Protein AF-A0A1H8TSD6-F1 (afdb_monomer_lite)

Radius of gyration: 18.01 Å; chains: 1; bounding box: 39×20×49 Å

Organism: NCBI:txid310780

Structure (mmCIF, N/CA/C/O backbone):
data_AF-A0A1H8TSD6-F1
#
_entry.id   AF-A0A1H8TSD6-F1
#
loop_
_atom_site.group_PDB
_atom_site.id
_atom_site.type_symbol
_atom_site.label_atom_id
_atom_site.label_alt_id
_atom_site.label_comp_id
_atom_site.label_asym_id
_atom_site.label_entity_id
_atom_site.label_seq_id
_atom_site.pdbx_PDB_ins_code
_atom_site.Cartn_x
_atom_site.Cartn_y
_atom_site.Cartn_z
_atom_site.occupancy
_atom_site.B_iso_or_equiv
_atom_site.auth_seq_id
_atom_site.auth_comp_id
_atom_site.auth_asym_id
_atom_site.auth_atom_id
_atom_site.pdbx_PDB_model_num
ATOM 1 N N . MET A 1 1 ? -8.506 13.997 0.510 1.00 61.66 1 MET A N 1
ATOM 2 C CA . MET A 1 1 ? -8.983 13.656 1.871 1.00 61.66 1 MET A CA 1
ATOM 3 C C . MET A 1 1 ? -8.190 12.451 2.365 1.00 61.66 1 MET A C 1
ATOM 5 O O . MET A 1 1 ? -8.134 11.471 1.638 1.00 61.66 1 MET A O 1
ATOM 9 N N . ILE A 1 2 ? -7.524 12.527 3.524 1.00 79.81 2 ILE A N 1
ATOM 10 C CA . ILE A 1 2 ? -6.773 11.394 4.104 1.00 79.81 2 ILE A CA 1
ATOM 11 C C . ILE A 1 2 ? -7.647 10.762 5.188 1.00 79.81 2 ILE A C 1
ATOM 13 O O . ILE A 1 2 ? -7.967 11.424 6.171 1.00 79.81 2 ILE A O 1
ATOM 17 N N . ILE A 1 3 ? -8.033 9.499 5.005 1.00 83.50 3 ILE A N 1
ATOM 18 C CA . ILE A 1 3 ? -8.825 8.748 5.985 1.00 83.50 3 ILE A CA 1
ATOM 19 C C . ILE A 1 3 ? -7.869 7.910 6.838 1.00 83.50 3 ILE A C 1
ATOM 21 O O . ILE A 1 3 ? -7.060 7.139 6.315 1.00 83.50 3 ILE A O 1
ATOM 25 N N . THR A 1 4 ? -7.938 8.077 8.157 1.00 89.44 4 THR A N 1
ATOM 26 C CA . THR A 1 4 ? -7.148 7.314 9.132 1.00 89.44 4 THR A CA 1
ATOM 27 C C . THR A 1 4 ? -8.067 6.602 10.117 1.00 89.44 4 THR A C 1
ATOM 29 O O . THR A 1 4 ? -9.180 7.051 10.390 1.00 89.44 4 THR A O 1
ATOM 32 N N . GLY A 1 5 ? -7.608 5.463 10.639 1.00 91.88 5 GLY A N 1
ATOM 33 C CA . GLY A 1 5 ? -8.362 4.712 11.638 1.00 91.88 5 GLY A CA 1
ATOM 34 C C . GLY A 1 5 ? -8.467 5.464 12.968 1.00 91.88 5 GLY A C 1
ATOM 35 O O . GLY A 1 5 ? -7.526 6.136 13.397 1.00 91.88 5 GLY A O 1
ATOM 36 N N . ARG A 1 6 ? -9.606 5.322 13.651 1.00 94.06 6 ARG A N 1
ATOM 37 C CA . ARG A 1 6 ? -9.822 5.851 15.004 1.00 94.06 6 ARG A CA 1
ATOM 38 C C . ARG A 1 6 ? -9.126 4.974 16.039 1.00 94.06 6 ARG A C 1
ATOM 40 O O . ARG A 1 6 ? -9.162 3.751 15.956 1.00 94.06 6 ARG A O 1
ATOM 47 N N . LYS A 1 7 ? -8.516 5.589 17.050 1.00 94.56 7 LYS A N 1
ATOM 48 C CA . LYS A 1 7 ? -7.800 4.877 18.116 1.00 94.56 7 LYS A CA 1
ATOM 49 C C . LYS A 1 7 ? -8.610 4.903 19.412 1.00 94.56 7 LYS A C 1
ATOM 51 O O . LYS A 1 7 ? -9.135 5.950 19.782 1.00 94.56 7 LYS A O 1
ATOM 56 N N . ALA A 1 8 ? -8.687 3.768 20.107 1.00 94.56 8 ALA A N 1
ATOM 57 C CA . ALA A 1 8 ? -9.189 3.734 21.479 1.00 94.56 8 ALA A CA 1
ATOM 58 C C . ALA A 1 8 ? -8.252 4.526 22.406 1.00 94.56 8 ALA A C 1
ATOM 60 O O . ALA A 1 8 ? -7.034 4.536 22.215 1.00 94.56 8 ALA A O 1
ATOM 61 N N . THR A 1 9 ? -8.807 5.153 23.435 1.00 94.31 9 THR A N 1
ATOM 62 C CA . THR A 1 9 ? -8.039 5.826 24.489 1.00 94.31 9 THR A CA 1
ATOM 63 C C . THR A 1 9 ? -8.311 5.159 25.832 1.00 94.31 9 THR A C 1
ATOM 65 O O . THR A 1 9 ? -9.215 4.333 25.961 1.00 94.31 9 THR A O 1
ATOM 68 N N . ARG A 1 10 ? -7.543 5.525 26.866 1.00 93.19 10 ARG A N 1
ATOM 69 C CA . ARG A 1 10 ? -7.714 4.967 28.217 1.00 93.19 10 ARG A CA 1
ATOM 70 C C . ARG A 1 10 ? -9.138 5.157 28.762 1.00 93.19 10 ARG A C 1
ATOM 72 O O . ARG A 1 10 ? -9.620 4.297 29.486 1.00 93.19 10 ARG A O 1
ATOM 79 N N . SER A 1 11 ? -9.802 6.253 28.394 1.00 94.19 11 SER A N 1
ATOM 80 C CA . SER A 1 11 ? -11.158 6.600 28.833 1.00 94.19 11 SER A CA 1
ATOM 81 C C . SER A 1 11 ? -12.259 6.224 27.838 1.00 94.19 11 SER A C 1
ATOM 83 O O . SER A 1 11 ? -13.434 6.355 28.168 1.00 94.19 11 SER A O 1
ATOM 85 N N . ARG A 1 12 ? -11.923 5.766 26.624 1.00 94.25 12 ARG A N 1
ATOM 86 C CA . ARG A 1 12 ? -12.913 5.496 25.575 1.00 94.25 12 ARG A CA 1
ATOM 87 C C . ARG A 1 12 ? -12.533 4.300 24.715 1.00 94.25 12 ARG A C 1
ATOM 89 O O . ARG A 1 12 ? -11.524 4.306 24.007 1.00 94.25 12 ARG A O 1
ATOM 96 N N . ARG A 1 13 ? -13.420 3.306 24.702 1.00 96.00 13 ARG A N 1
ATOM 97 C CA . ARG A 1 13 ? -13.374 2.189 23.752 1.0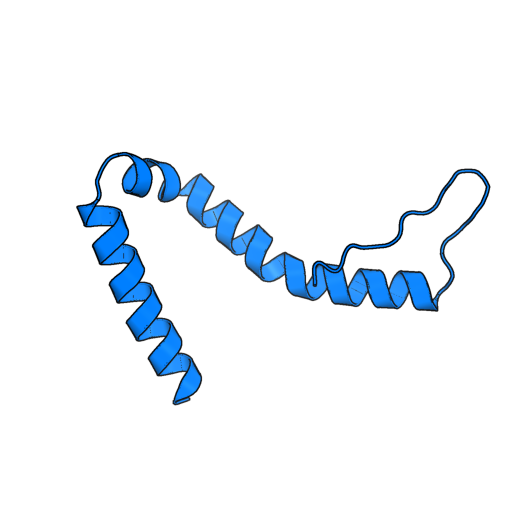0 96.00 13 ARG A CA 1
ATOM 98 C C . ARG A 1 13 ? -13.970 2.600 22.407 1.00 96.00 13 ARG A C 1
ATOM 100 O O . ARG A 1 13 ? -14.790 3.513 22.341 1.00 96.00 13 ARG A O 1
ATOM 107 N N . LEU A 1 14 ? -13.558 1.903 21.349 1.00 96.00 14 LEU A N 1
ATOM 108 C CA . LEU A 1 14 ? -14.159 2.077 20.030 1.00 96.00 14 LEU A CA 1
ATOM 109 C C . LEU A 1 14 ? -15.561 1.472 20.002 1.00 96.00 14 LEU A C 1
ATOM 111 O O . LEU A 1 14 ? -15.752 0.331 20.448 1.00 96.00 14 LEU A O 1
ATOM 115 N N . THR A 1 15 ? -16.506 2.207 19.424 1.00 96.56 15 THR A N 1
ATOM 116 C CA . THR A 1 15 ? -17.821 1.659 19.076 1.00 96.56 15 THR A CA 1
ATOM 117 C C . THR A 1 15 ? -17.669 0.588 17.994 1.00 96.56 15 THR A C 1
ATOM 119 O O . THR A 1 15 ? -16.642 0.514 17.311 1.00 96.56 15 THR A O 1
ATOM 122 N N . ASP A 1 16 ? -18.677 -0.263 17.819 1.00 97.38 16 ASP A N 1
ATOM 123 C CA . ASP A 1 16 ? -18.610 -1.310 16.794 1.00 97.38 16 ASP A CA 1
ATOM 124 C C . ASP A 1 16 ? -18.556 -0.710 15.380 1.00 97.38 16 ASP A C 1
ATOM 126 O O . ASP A 1 16 ? -17.765 -1.161 14.555 1.00 97.38 16 ASP A O 1
ATOM 130 N N . ALA A 1 17 ? -19.271 0.396 15.140 1.00 95.69 17 ALA A N 1
ATOM 131 C CA . ALA A 1 17 ? -19.189 1.148 13.886 1.00 95.69 17 ALA A CA 1
ATOM 132 C C . ALA A 1 17 ? -17.780 1.717 13.625 1.00 95.69 17 ALA A C 1
ATOM 134 O O . ALA A 1 17 ? -17.291 1.683 12.499 1.00 95.69 17 ALA A O 1
ATOM 135 N N . GLU A 1 18 ? -17.090 2.206 14.661 1.00 96.00 18 GLU A N 1
ATOM 136 C CA . GLU A 1 18 ? -15.704 2.676 14.535 1.00 96.00 18 GLU A CA 1
ATOM 137 C C . GLU A 1 18 ? -14.732 1.532 14.236 1.00 96.00 18 GLU A C 1
ATOM 139 O O . GLU A 1 18 ? -13.799 1.706 13.451 1.00 96.00 18 GLU A O 1
ATOM 144 N N . ARG A 1 19 ? -14.938 0.357 14.841 1.00 96.38 19 ARG A N 1
ATOM 145 C CA . ARG A 1 19 ? -14.126 -0.829 14.537 1.00 96.38 19 ARG A CA 1
ATOM 146 C C . ARG A 1 19 ? -14.348 -1.310 13.111 1.00 96.38 19 ARG A C 1
ATOM 148 O O . ARG A 1 19 ? -13.372 -1.668 12.457 1.00 96.38 19 ARG A O 1
ATOM 155 N N . GLU A 1 20 ? -15.586 -1.283 12.629 1.00 96.44 20 GLU A N 1
ATOM 156 C CA . GLU A 1 20 ? -15.892 -1.664 11.253 1.00 96.44 20 GLU A CA 1
ATOM 157 C C . GLU A 1 20 ? -15.262 -0.693 10.254 1.00 96.44 20 GLU A C 1
ATOM 159 O O . GLU A 1 20 ? -14.542 -1.116 9.351 1.00 96.44 20 GLU A O 1
ATOM 164 N N . ALA A 1 21 ? -15.409 0.614 10.482 1.00 94.62 21 ALA A N 1
ATOM 165 C CA . ALA A 1 21 ? -14.749 1.632 9.669 1.00 94.62 21 ALA A CA 1
ATOM 166 C C . ALA A 1 21 ? -13.220 1.451 9.654 1.00 94.62 21 ALA A C 1
ATOM 168 O O . ALA A 1 21 ? -12.592 1.516 8.597 1.00 94.62 21 ALA A O 1
ATOM 169 N N . ASN A 1 22 ? -12.610 1.153 10.805 1.00 95.81 22 ASN A N 1
ATOM 170 C CA . ASN A 1 22 ? -11.183 0.847 10.877 1.00 95.81 22 ASN A CA 1
ATOM 171 C C . ASN A 1 22 ? -10.811 -0.414 10.093 1.00 95.81 22 ASN A C 1
ATOM 173 O O . ASN A 1 22 ? -9.766 -0.426 9.450 1.00 95.81 22 ASN A O 1
ATOM 177 N N . ARG A 1 23 ? -11.630 -1.472 10.142 1.00 95.06 23 ARG A N 1
ATOM 178 C CA . ARG A 1 23 ? -11.379 -2.709 9.392 1.00 95.06 23 ARG A CA 1
ATOM 179 C C . ARG A 1 23 ? -11.398 -2.447 7.889 1.00 95.06 23 ARG A C 1
ATOM 181 O O . ARG A 1 23 ? -10.490 -2.907 7.201 1.00 95.06 23 ARG A O 1
ATOM 188 N N . LEU A 1 24 ? -12.378 -1.684 7.407 1.00 93.88 24 LEU A N 1
ATOM 189 C CA . LEU A 1 24 ? -12.467 -1.279 6.003 1.00 93.88 24 LEU A CA 1
ATOM 190 C C . LEU A 1 24 ? -11.226 -0.482 5.584 1.00 93.88 24 LEU A C 1
ATOM 192 O O . LEU A 1 24 ? -10.554 -0.861 4.631 1.00 93.88 24 LEU A O 1
ATOM 196 N N . VAL A 1 25 ? -10.838 0.541 6.352 1.00 93.12 25 VAL A N 1
ATOM 197 C CA . VAL A 1 25 ? -9.629 1.334 6.059 1.00 93.12 25 VAL A CA 1
ATOM 198 C C . VAL A 1 25 ? -8.361 0.474 6.080 1.00 93.12 25 VAL A C 1
ATOM 200 O O . VAL A 1 25 ? -7.501 0.622 5.212 1.00 93.12 25 VAL A O 1
ATOM 203 N N . SER A 1 26 ? -8.226 -0.437 7.045 1.00 93.81 26 SER A N 1
ATOM 204 C CA . SER A 1 26 ? -7.081 -1.350 7.117 1.00 93.81 26 SER A CA 1
ATOM 205 C C . SER A 1 26 ? -7.030 -2.309 5.929 1.00 93.81 26 SER A C 1
ATOM 207 O O . SER A 1 26 ? -5.943 -2.580 5.426 1.00 93.81 26 SER A O 1
ATOM 209 N N . ARG A 1 27 ? -8.182 -2.796 5.448 1.00 92.50 27 ARG A N 1
ATOM 210 C CA . ARG A 1 27 ? -8.257 -3.664 4.265 1.00 92.50 27 ARG A CA 1
ATOM 211 C C . ARG A 1 27 ? -7.751 -2.947 3.016 1.00 92.50 27 ARG A C 1
ATOM 213 O O . ARG A 1 27 ? -6.920 -3.505 2.307 1.00 92.50 27 ARG A O 1
ATOM 220 N N . GLU A 1 28 ? -8.184 -1.707 2.800 1.00 90.19 28 GLU A N 1
ATOM 221 C CA . GLU A 1 28 ? -7.717 -0.890 1.672 1.00 90.19 28 GLU A CA 1
ATOM 222 C C . GLU A 1 28 ? -6.208 -0.601 1.759 1.00 90.19 28 GLU A C 1
ATOM 224 O O . GLU A 1 28 ? -5.492 -0.608 0.758 1.00 90.19 28 GLU A O 1
ATOM 229 N N . ARG A 1 29 ? -5.685 -0.394 2.975 1.00 92.38 29 ARG A N 1
ATOM 230 C CA . ARG A 1 29 ? -4.252 -0.152 3.197 1.00 92.38 29 ARG A CA 1
ATOM 231 C C . ARG A 1 29 ? -3.380 -1.383 3.000 1.00 92.38 29 ARG A C 1
ATOM 233 O O . ARG A 1 29 ? -2.255 -1.237 2.523 1.00 92.38 29 ARG A O 1
ATOM 240 N N . ALA A 1 30 ? -3.876 -2.570 3.344 1.00 94.19 30 ALA A N 1
ATOM 241 C CA . ALA A 1 30 ? -3.085 -3.796 3.348 1.00 94.19 30 ALA A CA 1
ATOM 242 C C . ALA A 1 30 ? -2.413 -4.061 1.991 1.00 94.19 30 ALA A C 1
ATOM 244 O O . ALA A 1 30 ? -1.220 -4.353 1.944 1.00 94.19 30 ALA A O 1
ATOM 245 N N . ALA A 1 31 ? -3.136 -3.886 0.880 1.00 88.69 31 ALA A N 1
ATOM 246 C CA . ALA A 1 31 ? -2.582 -4.086 -0.462 1.00 88.69 31 ALA A CA 1
ATOM 247 C C . ALA A 1 31 ? -1.383 -3.160 -0.742 1.00 88.69 31 ALA A C 1
ATOM 249 O O . ALA A 1 31 ? -0.337 -3.606 -1.221 1.00 88.69 31 ALA A O 1
ATOM 250 N N . VAL A 1 32 ? -1.508 -1.879 -0.386 1.00 90.31 32 VAL A N 1
ATOM 251 C CA . VAL A 1 32 ? -0.443 -0.882 -0.560 1.00 90.31 32 VAL A CA 1
ATOM 252 C C . VAL A 1 32 ? 0.742 -1.196 0.348 1.00 90.31 32 VAL A C 1
ATOM 254 O O . VAL A 1 32 ? 1.884 -1.196 -0.107 1.00 90.31 32 VAL A O 1
ATOM 257 N N . GLU A 1 33 ? 0.491 -1.491 1.622 1.00 95.12 33 GLU A N 1
ATOM 258 C CA . GLU A 1 33 ? 1.537 -1.795 2.601 1.00 95.12 33 GLU A CA 1
ATOM 259 C C . GLU A 1 33 ? 2.339 -3.041 2.204 1.00 95.12 33 GLU A C 1
ATOM 261 O O . GLU A 1 33 ? 3.573 -3.000 2.203 1.00 95.12 33 GLU A O 1
ATOM 266 N N . HIS A 1 34 ? 1.665 -4.112 1.773 1.00 95.44 34 HIS A N 1
ATOM 267 C CA . HIS A 1 34 ? 2.317 -5.317 1.259 1.00 95.44 34 HIS A CA 1
ATOM 268 C C . HIS A 1 34 ? 3.111 -5.045 -0.024 1.00 95.44 34 HIS A C 1
ATOM 270 O O . HIS A 1 34 ? 4.262 -5.473 -0.137 1.00 95.44 34 HIS A O 1
ATOM 276 N N . GLY A 1 35 ? 2.551 -4.277 -0.963 1.00 92.12 35 GLY A N 1
ATOM 277 C CA . GLY A 1 35 ? 3.267 -3.859 -2.168 1.00 92.12 35 GLY A CA 1
ATOM 278 C C . GLY A 1 35 ? 4.554 -3.100 -1.834 1.00 92.12 35 GLY A C 1
ATOM 279 O O . GLY A 1 35 ? 5.634 -3.444 -2.315 1.00 92.12 35 GLY A O 1
ATOM 280 N N . PHE A 1 36 ? 4.479 -2.114 -0.937 1.00 92.81 36 PHE A N 1
ATOM 281 C CA . PHE A 1 36 ? 5.646 -1.348 -0.497 1.00 92.81 36 PHE A CA 1
ATOM 282 C C . PHE A 1 36 ? 6.661 -2.185 0.285 1.00 92.81 36 PHE A C 1
ATOM 284 O O . PHE A 1 36 ? 7.862 -1.924 0.174 1.00 92.81 36 PHE A O 1
ATOM 291 N N . ALA A 1 37 ? 6.218 -3.182 1.054 1.00 96.44 37 ALA A N 1
ATOM 292 C CA . ALA A 1 37 ? 7.118 -4.131 1.701 1.00 96.44 37 ALA A CA 1
ATOM 293 C C . ALA A 1 37 ? 7.945 -4.894 0.654 1.00 96.44 37 ALA A C 1
ATOM 295 O O . ALA A 1 37 ? 9.173 -4.889 0.733 1.00 96.44 37 ALA A O 1
ATOM 296 N N . ASN A 1 38 ? 7.305 -5.429 -0.390 1.00 94.44 38 ASN A N 1
ATOM 297 C CA . ASN A 1 38 ? 7.998 -6.120 -1.483 1.00 94.44 38 ASN A CA 1
ATOM 298 C C . ASN A 1 38 ? 8.989 -5.201 -2.214 1.00 94.44 38 ASN A C 1
ATOM 300 O O . ASN A 1 38 ? 10.145 -5.570 -2.432 1.00 94.44 38 ASN A O 1
ATOM 304 N N . LEU A 1 39 ? 8.582 -3.965 -2.528 1.00 92.31 39 LEU A N 1
ATOM 305 C CA . LEU A 1 39 ? 9.457 -2.986 -3.185 1.00 92.31 39 LEU A CA 1
ATOM 306 C C . LEU A 1 39 ? 10.705 -2.650 -2.353 1.00 92.31 39 LEU A C 1
ATOM 308 O O . LEU A 1 39 ? 11.781 -2.426 -2.921 1.00 92.31 39 LEU A O 1
ATOM 312 N N . LYS A 1 40 ? 10.579 -2.616 -1.020 1.00 93.19 40 LYS A N 1
ATOM 313 C CA . LYS A 1 40 ? 11.713 -2.447 -0.100 1.00 93.19 40 LYS A CA 1
ATOM 314 C C . LYS A 1 40 ? 12.602 -3.688 -0.082 1.00 93.19 40 LYS A C 1
ATOM 316 O O . LYS A 1 40 ? 13.810 -3.537 -0.258 1.00 93.19 40 LYS A O 1
ATOM 321 N N . THR A 1 41 ? 12.023 -4.883 0.048 1.00 96.38 41 THR A N 1
ATOM 322 C CA . THR A 1 41 ? 12.752 -6.165 0.042 1.00 96.38 41 THR A CA 1
ATOM 323 C C . THR A 1 41 ? 13.608 -6.319 -1.216 1.00 96.38 41 THR A C 1
ATOM 325 O O . THR A 1 41 ? 14.785 -6.660 -1.134 1.00 96.38 41 THR A O 1
ATOM 328 N N . TRP A 1 42 ? 13.078 -5.964 -2.389 1.00 94.94 42 TRP A N 1
ATOM 329 C CA . TRP A 1 42 ? 13.815 -6.018 -3.662 1.00 94.94 42 TRP A CA 1
ATOM 330 C C . TRP A 1 42 ? 14.723 -4.808 -3.930 1.00 94.94 42 TRP A C 1
ATOM 332 O O . TRP A 1 42 ? 15.368 -4.721 -4.985 1.00 94.94 42 TRP A O 1
ATOM 342 N N . ARG A 1 43 ? 14.768 -3.851 -2.994 1.00 94.19 43 ARG A N 1
ATOM 343 C CA . ARG A 1 43 ? 15.514 -2.585 -3.083 1.00 94.19 43 ARG A CA 1
ATOM 344 C C . ARG A 1 43 ? 15.157 -1.751 -4.320 1.00 94.19 43 ARG A C 1
ATOM 346 O O . ARG A 1 43 ? 15.974 -0.954 -4.786 1.00 94.19 43 ARG A O 1
ATOM 353 N N . VAL A 1 44 ? 13.943 -1.902 -4.854 1.00 91.81 44 VAL A N 1
ATOM 354 C CA . VAL A 1 44 ? 13.477 -1.172 -6.047 1.00 91.81 44 VAL A CA 1
ATOM 355 C C . VAL A 1 44 ? 13.513 0.330 -5.793 1.00 91.81 44 VAL A C 1
ATOM 357 O O . VAL A 1 44 ? 14.025 1.074 -6.623 1.00 91.81 44 VAL A O 1
ATOM 360 N N . LEU A 1 45 ? 13.076 0.774 -4.611 1.00 89.31 45 LEU A N 1
ATOM 361 C CA . LEU A 1 45 ? 13.078 2.195 -4.246 1.00 89.31 45 LEU A CA 1
ATOM 362 C C . LEU A 1 45 ? 14.491 2.800 -4.253 1.00 89.31 45 LEU A C 1
ATOM 364 O O . LEU A 1 45 ? 14.682 3.927 -4.703 1.00 89.31 45 LEU A O 1
ATOM 368 N N . THR A 1 46 ? 15.498 2.043 -3.808 1.00 93.75 46 THR A N 1
ATOM 369 C CA . THR A 1 46 ? 16.903 2.470 -3.864 1.00 93.75 46 THR A CA 1
ATOM 370 C C . THR A 1 46 ? 17.396 2.546 -5.307 1.00 93.75 46 THR A C 1
ATOM 372 O O . THR A 1 46 ? 17.983 3.552 -5.690 1.00 93.75 46 THR A O 1
ATOM 375 N N . LYS A 1 47 ? 17.118 1.526 -6.132 1.00 91.88 47 LYS A N 1
ATOM 376 C CA . LYS A 1 47 ? 17.496 1.505 -7.559 1.00 91.88 47 LYS A CA 1
ATOM 377 C C . LYS A 1 47 ? 16.887 2.682 -8.326 1.00 91.88 47 LYS A C 1
ATOM 379 O O . LYS A 1 47 ? 17.588 3.348 -9.078 1.00 91.88 47 LYS A O 1
ATOM 384 N N . VAL A 1 48 ? 15.605 2.961 -8.090 1.00 91.12 48 VAL A N 1
ATOM 385 C CA . VAL A 1 48 ? 14.874 4.097 -8.670 1.00 91.12 48 VAL A CA 1
ATOM 386 C C . VAL A 1 48 ? 15.483 5.429 -8.231 1.00 91.12 48 VAL A C 1
ATOM 388 O O . VAL A 1 48 ? 15.693 6.297 -9.071 1.00 91.12 48 VAL A O 1
ATOM 391 N N . ARG A 1 49 ? 15.826 5.586 -6.944 1.00 89.25 49 ARG A N 1
ATOM 392 C CA . ARG A 1 49 ? 16.451 6.815 -6.424 1.00 89.25 49 ARG A CA 1
ATOM 393 C C . ARG A 1 49 ? 17.831 7.085 -7.029 1.00 89.25 49 ARG A C 1
ATOM 395 O O . ARG A 1 49 ? 18.184 8.241 -7.217 1.00 89.25 49 ARG A O 1
ATOM 402 N N . MET A 1 50 ? 18.612 6.042 -7.304 1.00 91.38 50 MET A N 1
ATOM 403 C CA . MET A 1 50 ? 19.985 6.185 -7.802 1.00 91.38 50 MET A CA 1
ATOM 404 C C . MET A 1 50 ? 20.068 6.424 -9.316 1.00 91.38 50 MET A C 1
ATOM 406 O O . MET A 1 50 ? 21.106 6.872 -9.791 1.00 91.38 50 MET A O 1
ATOM 410 N N . ASN A 1 51 ? 19.021 6.109 -10.090 1.00 91.44 51 ASN A N 1
ATOM 411 C CA . ASN A 1 51 ? 19.059 6.235 -11.547 1.00 91.44 51 ASN A CA 1
ATOM 412 C C . ASN A 1 51 ? 17.66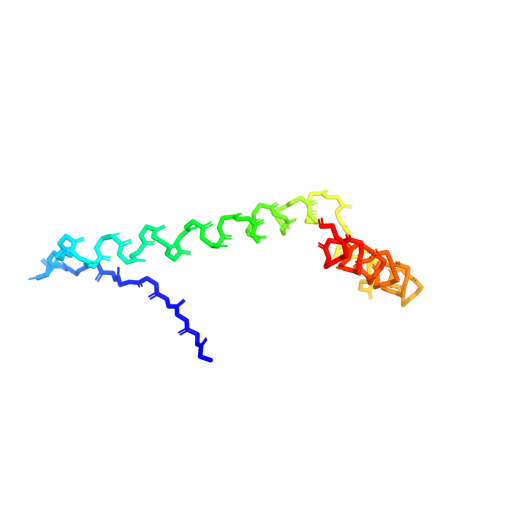7 6.491 -12.152 1.00 91.44 51 ASN A C 1
ATOM 414 O O . ASN A 1 51 ? 16.778 5.633 -12.114 1.00 91.44 51 ASN A O 1
ATOM 418 N N . ALA A 1 52 ? 17.515 7.640 -12.816 1.00 89.94 52 ALA A N 1
ATOM 419 C CA . ALA A 1 52 ? 16.274 8.062 -13.468 1.00 89.94 52 ALA A CA 1
ATOM 420 C C . ALA A 1 52 ? 15.779 7.093 -14.563 1.00 89.94 52 ALA A C 1
ATOM 422 O O . ALA A 1 52 ? 14.572 6.998 -14.810 1.00 89.94 52 ALA A O 1
ATOM 423 N N . ARG A 1 53 ? 16.672 6.309 -15.187 1.00 93.00 53 ARG A N 1
ATOM 424 C CA . ARG A 1 53 ? 16.286 5.261 -16.146 1.00 93.00 53 ARG A CA 1
ATOM 425 C C . ARG A 1 53 ? 15.416 4.196 -15.479 1.00 93.00 53 ARG A C 1
ATOM 427 O O . ARG A 1 53 ? 14.420 3.783 -16.064 1.00 93.00 53 ARG A O 1
ATOM 434 N N . HIS A 1 54 ? 15.741 3.788 -14.250 1.00 90.31 54 HIS A N 1
ATOM 435 C CA . HIS A 1 54 ? 14.936 2.813 -13.507 1.00 90.31 54 HIS A CA 1
ATOM 436 C C . HIS A 1 54 ? 13.564 3.376 -13.128 1.00 90.31 54 HIS A C 1
ATOM 438 O O . HIS A 1 54 ? 12.575 2.652 -13.227 1.00 90.31 54 HIS A O 1
ATOM 444 N N . ALA A 1 55 ? 13.488 4.661 -12.767 1.00 90.75 55 ALA A N 1
ATOM 445 C CA . ALA A 1 55 ? 12.216 5.342 -12.522 1.00 90.75 55 ALA A CA 1
ATOM 446 C C . ALA A 1 55 ? 11.324 5.332 -13.773 1.00 90.75 55 ALA A C 1
ATOM 448 O O . ALA A 1 55 ? 10.158 4.952 -13.706 1.00 90.75 55 ALA A O 1
ATOM 449 N N . THR A 1 56 ? 11.898 5.679 -14.929 1.00 94.62 56 THR A N 1
ATOM 450 C CA . THR A 1 56 ? 11.176 5.729 -16.209 1.00 94.62 56 THR A CA 1
ATOM 451 C C . THR A 1 56 ? 10.682 4.347 -16.636 1.00 94.62 56 THR A C 1
ATOM 453 O O . THR A 1 56 ? 9.533 4.206 -17.050 1.00 94.62 56 THR A O 1
ATOM 456 N N . THR A 1 57 ? 11.521 3.312 -16.522 1.00 93.50 57 THR A N 1
ATOM 457 C CA . THR A 1 57 ? 11.118 1.932 -16.836 1.00 93.50 57 THR A CA 1
ATOM 458 C C . THR A 1 57 ? 9.977 1.467 -15.934 1.00 93.50 57 THR A C 1
ATOM 460 O O . THR A 1 57 ? 9.000 0.917 -16.436 1.00 93.50 57 THR A O 1
ATOM 463 N N . LEU A 1 58 ? 10.069 1.722 -14.624 1.00 90.44 58 LEU A N 1
ATOM 464 C CA . LEU A 1 58 ? 9.011 1.366 -13.679 1.00 90.44 58 LEU A CA 1
ATOM 465 C C . LEU A 1 58 ? 7.708 2.111 -13.993 1.00 90.44 58 LEU A C 1
ATOM 467 O O . LEU A 1 58 ? 6.656 1.484 -14.047 1.00 90.44 58 LEU A O 1
ATOM 471 N N . LEU A 1 59 ? 7.775 3.418 -14.260 1.00 92.75 59 LEU A N 1
ATOM 472 C CA . LEU A 1 59 ? 6.607 4.220 -14.622 1.00 92.75 59 LEU A CA 1
ATOM 473 C C . LEU A 1 59 ? 5.916 3.683 -15.881 1.00 92.75 59 LEU A C 1
ATOM 475 O O . LEU A 1 59 ? 4.698 3.544 -15.891 1.00 92.75 59 LEU A O 1
ATOM 479 N N . ARG A 1 60 ? 6.680 3.341 -16.925 1.00 95.88 60 ARG A N 1
ATOM 480 C CA . ARG A 1 60 ? 6.119 2.761 -18.156 1.00 95.88 60 ARG A CA 1
ATOM 481 C C . ARG A 1 60 ? 5.445 1.417 -17.900 1.00 95.88 60 ARG A C 1
ATOM 483 O O . ARG A 1 60 ? 4.344 1.201 -18.393 1.00 95.88 60 ARG A O 1
ATOM 490 N N . ALA A 1 61 ? 6.073 0.541 -17.116 1.00 93.62 61 ALA A N 1
ATOM 491 C CA . ALA A 1 61 ? 5.486 -0.749 -16.758 1.00 93.62 61 ALA A CA 1
ATOM 492 C C . ALA A 1 61 ? 4.172 -0.579 -15.976 1.00 93.62 61 ALA A C 1
ATOM 494 O O . ALA A 1 61 ? 3.179 -1.228 -16.294 1.00 93.62 61 ALA A O 1
ATOM 495 N N . LEU A 1 62 ? 4.148 0.339 -15.004 1.00 91.38 62 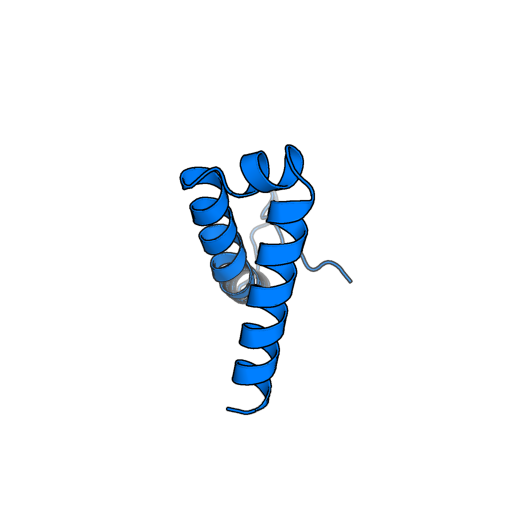LEU A N 1
ATOM 496 C CA . LEU A 1 62 ? 2.945 0.660 -14.233 1.00 91.38 62 LEU A CA 1
ATOM 497 C C . LEU A 1 62 ? 1.846 1.271 -15.105 1.00 91.38 62 LEU A C 1
ATOM 499 O O . LEU A 1 62 ? 0.681 0.936 -14.922 1.00 91.38 62 LEU A O 1
ATOM 503 N N . LEU A 1 63 ? 2.201 2.129 -16.064 1.00 96.69 63 LEU A N 1
ATOM 504 C CA . LEU A 1 63 ? 1.241 2.720 -16.993 1.00 96.69 63 LEU A CA 1
ATOM 505 C C . LEU A 1 63 ? 0.582 1.650 -17.870 1.00 96.69 63 LEU A C 1
ATOM 507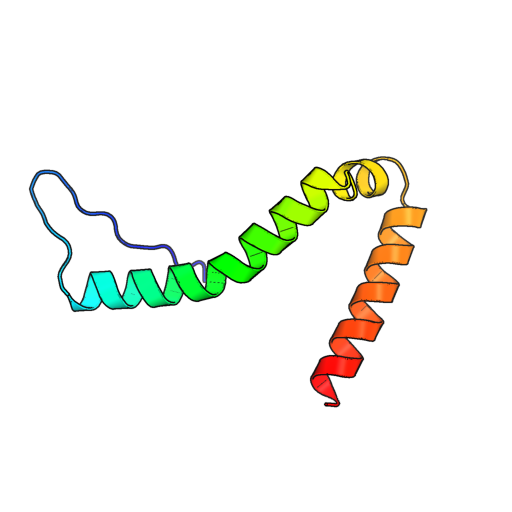 O O . LEU A 1 63 ? -0.633 1.676 -18.039 1.00 96.69 63 LEU A O 1
ATOM 511 N N . VAL A 1 64 ? 1.357 0.702 -18.409 1.00 96.69 64 VAL A N 1
ATOM 512 C CA . VAL A 1 64 ? 0.802 -0.418 -19.187 1.00 96.69 64 VAL A CA 1
ATOM 513 C C . VAL A 1 64 ? -0.124 -1.258 -18.312 1.00 96.69 64 VAL A C 1
ATOM 515 O O . VAL A 1 64 ? -1.265 -1.482 -18.701 1.00 96.69 64 VAL A O 1
ATOM 518 N N . LEU A 1 65 ? 0.328 -1.646 -17.116 1.00 94.06 65 LEU A N 1
ATOM 519 C CA . LEU A 1 65 ? -0.467 -2.452 -16.189 1.00 94.06 65 LEU A CA 1
ATOM 520 C C . LEU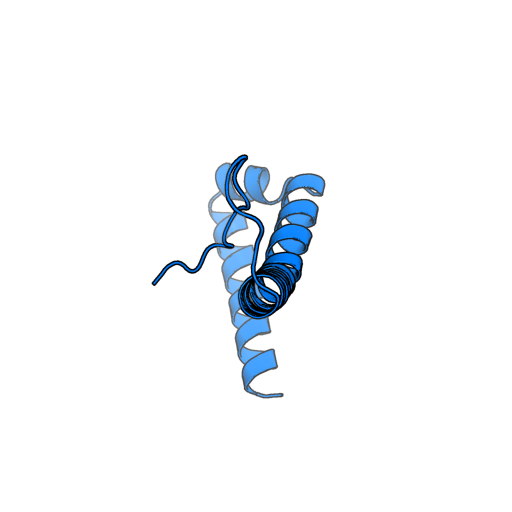 A 1 65 ? -1.792 -1.766 -15.817 1.00 94.06 65 LEU A C 1
ATOM 522 O O . LEU A 1 65 ? -2.851 -2.378 -15.909 1.00 94.06 65 LEU A O 1
ATOM 526 N N . ALA A 1 66 ? -1.754 -0.48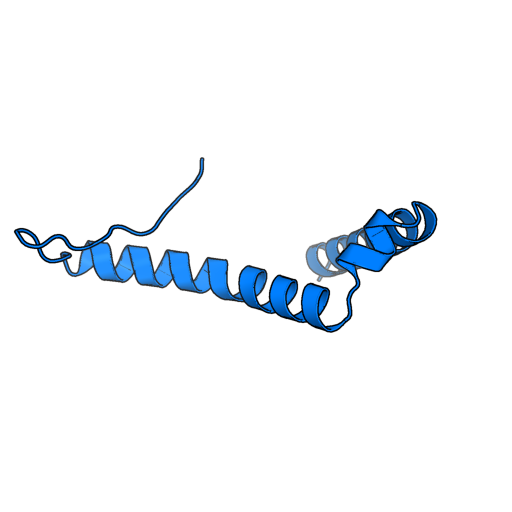2 -15.454 1.00 93.25 66 ALA A N 1
ATOM 527 C CA . ALA A 1 66 ? -2.952 0.271 -15.093 1.00 93.25 66 ALA A CA 1
ATOM 528 C C . ALA A 1 66 ? -3.939 0.376 -16.265 1.00 93.25 66 ALA A C 1
ATOM 530 O O . ALA A 1 66 ? -5.138 0.196 -16.073 1.00 93.25 66 ALA A O 1
ATOM 531 N N . ASN A 1 67 ? -3.446 0.607 -17.486 1.00 95.00 67 ASN A N 1
ATOM 532 C CA . ASN A 1 67 ? -4.308 0.605 -18.665 1.00 95.00 67 ASN A CA 1
ATOM 533 C C . ASN A 1 67 ? -4.912 -0.781 -18.915 1.00 95.00 67 ASN A C 1
ATOM 535 O O . ASN A 1 67 ? -6.100 -0.862 -19.204 1.00 95.00 67 ASN A O 1
ATOM 539 N N . THR A 1 68 ? -4.149 -1.867 -18.768 1.00 95.50 68 THR A N 1
ATOM 540 C CA . THR A 1 68 ? -4.697 -3.221 -18.953 1.00 95.50 68 THR A CA 1
ATOM 541 C C . THR A 1 68 ? -5.752 -3.589 -17.914 1.00 95.50 68 THR A C 1
ATOM 543 O O . THR A 1 68 ? -6.697 -4.282 -18.262 1.00 95.50 68 THR A O 1
ATOM 546 N N . GLU A 1 69 ? -5.624 -3.114 -16.673 1.00 92.00 69 GLU A N 1
ATOM 547 C CA . GLU A 1 69 ? -6.636 -3.323 -15.627 1.00 92.00 69 GLU A CA 1
ATOM 548 C C . GLU A 1 69 ? -7.920 -2.528 -15.906 1.00 92.00 69 GLU A C 1
ATOM 550 O O . GLU A 1 69 ? -9.007 -3.034 -15.677 1.00 92.00 69 GLU A O 1
ATOM 555 N N . VAL A 1 70 ? -7.821 -1.306 -16.444 1.00 90.44 70 VAL A N 1
ATOM 556 C CA . VAL A 1 70 ? -9.000 -0.486 -16.798 1.00 90.44 70 VAL A CA 1
ATOM 557 C C . VAL A 1 70 ? -9.792 -1.072 -17.972 1.00 90.44 70 VAL A C 1
ATOM 559 O O . VAL A 1 70 ? -11.001 -0.881 -18.049 1.00 90.44 70 VAL A O 1
ATOM 562 N N . HIS A 1 71 ? -9.115 -1.753 -18.898 1.00 85.38 71 HIS A N 1
ATOM 563 C CA . HIS A 1 71 ? -9.737 -2.351 -20.085 1.00 85.38 71 HIS A CA 1
ATOM 564 C C . HIS A 1 71 ? -10.131 -3.828 -19.892 1.00 85.38 71 HIS A C 1
ATOM 566 O O . HIS A 1 71 ? -10.558 -4.465 -20.856 1.00 85.38 71 HIS A O 1
ATOM 572 N N . ARG A 1 72 ? -9.943 -4.381 -18.689 1.00 78.00 72 ARG A N 1
ATOM 573 C CA . ARG A 1 72 ? -10.345 -5.738 -18.302 1.00 78.00 72 ARG A CA 1
ATOM 574 C C . ARG A 1 72 ? -11.732 -5.715 -17.669 1.00 78.00 72 ARG A C 1
ATOM 576 O O . ARG A 1 72 ? -12.483 -6.676 -17.940 1.00 78.00 72 ARG A O 1
#

Foldseek 3Di:
DDDDQDDADPVGDDDPVSVVSNVVVVVVVVVVVVVVVVCVVVVLVVVVVVDVVSVVVVVVVVVVVVVVVVVD

Sequence (72 aa):
MIITGRKATRSRRLTDAEREANRLVSRERAAVEHGFANLKTWRVLTKVRMNARHATTLLRALLVLANTEVHR

Secondary structure (DSSP, 8-state):
--------BTTBPPPHHHHHHHHHHHHHHHHHHHHHHHHHHTTHHHHHHH-HHHHHHHHHHHHHHHHHHHT-

pLDDT: mean 92.37, std 5.05, range [61.66, 97.38]

InterPro domains:
  IPR027806 Harbinger transposase-derived nuclease domain [PF13359] (7-67)